Protein AF-A0A952DBP1-F1 (afdb_monomer)

Mean predicted aligned error: 14.82 Å

Sequence (96 aa):
MPKRPSSSTPRVREPVQVYLASDDSALLARLAAASGLSKAEVMRRGMRAFAREQDVESPMLRFIEEGAGAAWPAGVAADHDAVLADAYTGRRGKRR

pLDDT: mean 82.77, std 14.66, range [39.0, 98.44]

Secondary structure (DSSP, 8-state):
-PPPP------PPPP------HHHHHHHHHHHHHHT--HHHHHHHHHHHHHHHH----HHHHHHHHHHTS-PPTTTTTTHHHHHHHHHTTGGG---

Solvent-accessible surface area (backbone atoms only — not comparable to full-atom values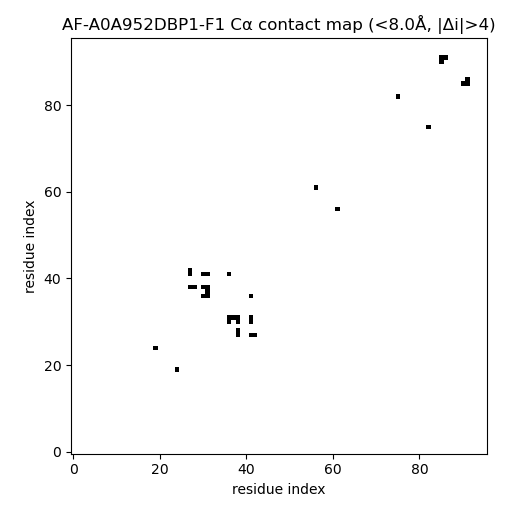): 6279 Å² total; per-residue (Å²): 135,86,81,79,82,83,84,73,75,79,86,77,82,81,89,81,90,80,91,67,57,74,66,57,48,50,50,46,50,51,53,19,64,76,67,75,42,54,58,70,54,51,51,53,50,49,53,54,51,50,50,58,69,68,55,70,68,45,71,65,56,52,50,49,54,59,50,71,76,49,93,72,65,87,61,45,85,84,43,39,68,61,56,48,51,42,57,77,69,54,66,81,83,73,80,133

Radius of gyration: 24.98 Å; Cα contacts (8 Å, |Δi|>4): 18; chains: 1; bounding box: 56×40×53 Å

Foldseek 3Di:
DDDDDDPPDPPDDDDDDDDDDPVVVVVLVVVCVVVVHDSVVVVVVVVVVVVVVVPPCPPVVVVVVVVVPDDDDPCCVVCVVVVVVCVVVPVVPDDD

Structure (mmCIF, N/CA/C/O backbone):
data_AF-A0A952DBP1-F1
#
_entry.id   AF-A0A952DBP1-F1
#
loop_
_atom_site.group_PDB
_atom_site.id
_atom_site.type_symbol
_atom_site.label_atom_id
_atom_site.label_alt_id
_atom_site.label_comp_id
_atom_site.label_asym_id
_atom_site.label_entity_id
_atom_site.label_seq_id
_atom_site.pdbx_PDB_ins_code
_atom_site.Cartn_x
_atom_site.Cartn_y
_atom_site.Cartn_z
_atom_site.occupancy
_atom_site.B_iso_or_equiv
_atom_site.auth_seq_id
_atom_site.auth_comp_id
_atom_site.auth_asym_id
_at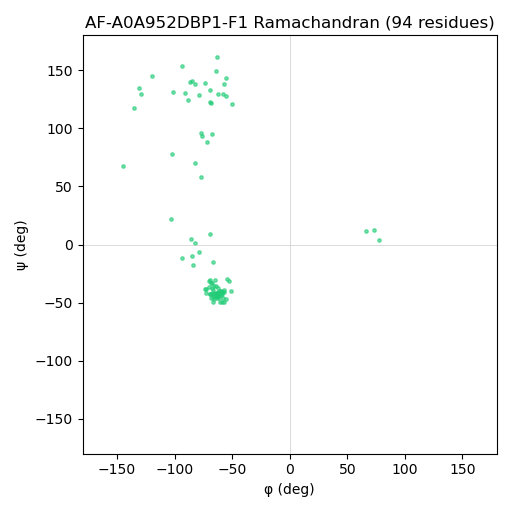om_site.auth_atom_id
_atom_site.pdbx_PDB_model_num
ATOM 1 N N . MET A 1 1 ? 36.700 28.914 6.283 1.00 53.38 1 MET A N 1
ATOM 2 C CA . MET A 1 1 ? 35.964 27.885 5.514 1.00 53.38 1 MET A CA 1
ATOM 3 C C . MET A 1 1 ? 34.475 28.030 5.792 1.00 53.38 1 MET A C 1
ATOM 5 O O . MET A 1 1 ? 34.124 27.991 6.966 1.00 53.38 1 MET A O 1
ATOM 9 N N . PRO A 1 2 ? 33.602 28.249 4.794 1.00 53.97 2 PRO A N 1
ATOM 10 C CA . PRO A 1 2 ? 32.170 28.354 5.051 1.00 53.97 2 PRO A CA 1
ATOM 11 C C . PRO A 1 2 ? 31.557 26.956 5.235 1.00 53.97 2 PRO A C 1
ATOM 13 O O . PRO A 1 2 ? 31.773 26.050 4.431 1.00 53.97 2 PRO A O 1
ATOM 16 N N . LYS A 1 3 ? 30.811 26.781 6.329 1.00 58.50 3 LYS A N 1
ATOM 17 C CA . LYS A 1 3 ? 30.070 25.559 6.673 1.00 58.50 3 LYS A CA 1
ATOM 18 C C . LYS A 1 3 ? 28.910 25.395 5.679 1.00 58.50 3 LYS A C 1
ATOM 20 O O . LYS A 1 3 ? 28.077 26.290 5.569 1.00 58.50 3 LYS A O 1
ATOM 25 N N . ARG A 1 4 ? 28.856 24.274 4.950 1.00 60.72 4 ARG A N 1
ATOM 26 C CA . ARG A 1 4 ? 27.718 23.935 4.073 1.00 60.72 4 ARG A CA 1
ATOM 27 C C . ARG A 1 4 ? 26.448 23.774 4.924 1.00 60.72 4 ARG A C 1
ATOM 29 O O . ARG A 1 4 ? 26.505 23.027 5.903 1.00 60.72 4 ARG A O 1
ATOM 36 N N . PRO A 1 5 ? 25.320 24.419 4.583 1.00 56.69 5 PRO A N 1
ATOM 37 C CA . PRO A 1 5 ? 24.073 24.192 5.299 1.00 56.69 5 PRO A CA 1
ATOM 38 C C . PRO A 1 5 ? 23.565 22.775 5.005 1.00 56.69 5 PRO A C 1
ATOM 40 O O . PRO A 1 5 ? 23.373 22.392 3.852 1.00 56.69 5 PRO A O 1
ATOM 43 N N . SER A 1 6 ? 23.370 21.977 6.054 1.00 62.00 6 SER A N 1
ATOM 44 C CA . SER A 1 6 ? 22.731 20.665 5.969 1.00 62.00 6 SER A CA 1
ATOM 45 C C . SER A 1 6 ? 21.219 20.855 5.822 1.00 62.00 6 SER A C 1
ATOM 47 O O . SER A 1 6 ? 20.509 20.995 6.817 1.00 62.00 6 SER A O 1
ATOM 49 N N . SER A 1 7 ? 20.704 20.881 4.593 1.00 59.44 7 SER A N 1
ATOM 50 C CA . SER A 1 7 ? 19.257 20.915 4.347 1.00 59.44 7 SER A CA 1
ATOM 51 C C . SER A 1 7 ? 18.655 19.508 4.426 1.00 59.44 7 SER A C 1
ATOM 53 O O . SER A 1 7 ? 18.257 18.927 3.419 1.00 59.44 7 SER A O 1
ATOM 55 N N . SER A 1 8 ? 18.586 18.931 5.622 1.00 55.66 8 SER A N 1
ATOM 56 C CA . SER A 1 8 ? 17.646 17.835 5.878 1.00 55.66 8 SER A CA 1
ATOM 57 C C . SER A 1 8 ? 16.455 18.401 6.639 1.00 55.66 8 SER A C 1
ATOM 59 O O . SER A 1 8 ? 16.371 18.292 7.862 1.00 55.66 8 SER A O 1
ATOM 61 N N . THR A 1 9 ? 15.554 19.066 5.921 1.00 62.44 9 THR A N 1
ATOM 62 C CA . THR A 1 9 ? 14.266 19.476 6.484 1.00 62.44 9 THR A CA 1
ATOM 63 C C . THR A 1 9 ? 13.543 18.219 6.985 1.00 62.44 9 THR A C 1
ATOM 65 O O . THR A 1 9 ? 13.467 17.238 6.235 1.00 62.44 9 THR A O 1
ATOM 68 N N . PRO A 1 10 ? 13.040 18.188 8.233 1.00 61.91 10 PRO A N 1
ATOM 69 C CA . PRO A 1 10 ? 12.307 17.036 8.744 1.00 61.91 10 PRO A CA 1
ATOM 70 C C . PRO A 1 10 ? 11.133 16.717 7.814 1.00 61.91 10 PRO A C 1
ATOM 72 O O . PRO A 1 10 ? 10.339 17.601 7.498 1.00 61.91 10 PRO A O 1
ATOM 75 N N . ARG A 1 11 ? 11.007 15.462 7.361 1.00 73.06 11 ARG A N 1
ATOM 76 C CA . ARG A 1 11 ? 9.811 15.013 6.630 1.00 73.06 11 ARG A CA 1
ATOM 77 C C . ARG A 1 11 ? 8.631 15.009 7.597 1.00 73.06 11 ARG A C 1
ATOM 79 O O . ARG A 1 11 ? 8.436 14.044 8.338 1.00 73.06 11 ARG A O 1
ATOM 86 N N . VAL A 1 12 ? 7.874 16.099 7.604 1.00 74.75 12 VAL A N 1
ATOM 87 C CA . VAL A 1 12 ? 6.627 16.208 8.361 1.00 74.75 12 VAL A CA 1
ATOM 88 C C . VAL A 1 12 ? 5.596 15.287 7.711 1.00 74.75 12 VAL A C 1
ATOM 90 O O . VAL A 1 12 ? 5.478 15.230 6.490 1.00 74.75 12 VAL A O 1
ATOM 93 N N . ARG A 1 13 ? 4.895 14.501 8.531 1.00 80.44 13 ARG A N 1
ATOM 94 C CA . ARG A 1 13 ? 3.791 13.653 8.071 1.00 80.44 13 ARG A CA 1
ATOM 95 C C . ARG A 1 13 ? 2.510 14.471 8.133 1.00 80.44 13 ARG A C 1
ATOM 97 O O . ARG A 1 13 ? 2.176 14.978 9.200 1.00 80.44 13 ARG A O 1
ATOM 104 N N . GLU A 1 14 ? 1.809 14.568 7.014 1.00 88.00 14 GLU A N 1
ATOM 105 C CA . GLU A 1 14 ? 0.539 15.287 6.935 1.00 88.00 14 GLU A CA 1
ATOM 106 C C . GLU A 1 14 ? -0.621 14.396 7.418 1.00 88.00 14 GLU A C 1
ATOM 108 O O . GLU A 1 14 ? -0.637 13.193 7.122 1.00 88.00 14 GLU A O 1
ATOM 113 N N . PRO A 1 15 ? -1.569 14.937 8.207 1.00 91.50 15 PRO A N 1
ATOM 114 C CA . PRO A 1 15 ? -2.731 14.185 8.660 1.00 91.50 15 PRO A CA 1
ATOM 115 C C . PRO A 1 15 ? -3.734 13.982 7.516 1.00 91.50 15 PRO A C 1
ATOM 117 O O . PRO A 1 15 ? -4.021 14.902 6.758 1.00 91.50 15 PRO A O 1
ATOM 120 N N . VAL A 1 16 ? -4.312 12.782 7.435 1.00 89.88 16 VAL A N 1
ATO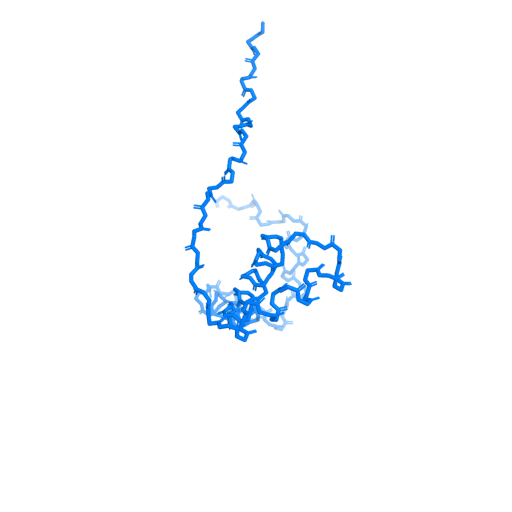M 121 C CA . VAL A 1 16 ? -5.378 12.435 6.481 1.00 89.88 16 VAL A CA 1
ATOM 122 C C . VAL A 1 16 ? -6.531 11.800 7.253 1.00 89.88 16 VAL A C 1
ATOM 124 O O . VAL A 1 16 ? -6.314 10.867 8.028 1.00 89.88 16 VAL A O 1
ATOM 127 N N . GLN A 1 17 ? -7.751 12.298 7.041 1.00 93.56 17 GLN A N 1
ATOM 128 C CA . GLN A 1 17 ? -8.979 11.731 7.601 1.00 93.56 17 GLN A CA 1
ATOM 129 C C . GLN A 1 17 ? -9.700 10.912 6.530 1.00 93.56 17 GLN A C 1
ATOM 131 O O . GLN A 1 17 ? -9.890 11.379 5.411 1.00 93.56 17 GLN A O 1
ATOM 136 N N . VAL A 1 18 ? -10.102 9.691 6.881 1.00 92.62 18 VAL A N 1
ATOM 137 C CA . VAL A 1 18 ? -10.774 8.759 5.969 1.00 92.62 18 VAL A CA 1
ATOM 138 C C . VAL A 1 18 ? -12.017 8.209 6.656 1.00 92.62 18 VAL A C 1
ATOM 140 O O . VAL A 1 18 ? -11.956 7.820 7.824 1.00 92.62 18 VAL A O 1
ATOM 143 N N . TYR A 1 19 ? -13.133 8.179 5.933 1.00 96.06 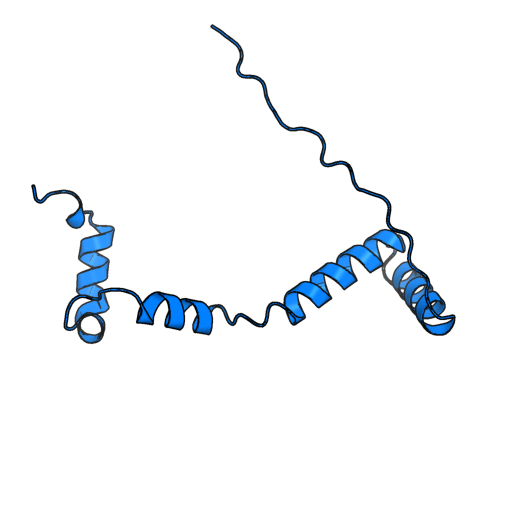19 TYR A N 1
ATOM 144 C CA . TYR A 1 19 ? -14.363 7.532 6.377 1.00 96.06 19 TYR A CA 1
ATOM 145 C C . TYR A 1 19 ? -14.362 6.083 5.899 1.00 96.06 19 TYR A C 1
ATOM 147 O O . TYR A 1 19 ? -14.095 5.820 4.730 1.00 96.06 19 TYR A O 1
ATOM 155 N N . LEU A 1 20 ? -14.637 5.155 6.812 1.00 96.81 20 LEU A N 1
ATOM 156 C CA . LEU A 1 20 ? -14.682 3.721 6.540 1.00 96.81 20 LEU A CA 1
ATOM 157 C C . LEU A 1 20 ? -16.073 3.191 6.861 1.00 96.81 20 LEU A C 1
ATOM 159 O O . LEU A 1 20 ? -16.696 3.635 7.832 1.00 96.81 20 LEU A O 1
ATOM 163 N N . ALA A 1 21 ? -16.524 2.212 6.083 1.00 98.38 21 ALA A N 1
ATOM 164 C CA . ALA A 1 21 ? -17.673 1.408 6.459 1.00 98.38 21 ALA A CA 1
ATOM 165 C C . ALA A 1 21 ? -17.374 0.617 7.752 1.00 98.38 21 ALA A C 1
ATOM 167 O O . ALA A 1 21 ? -16.225 0.488 8.196 1.00 98.38 21 A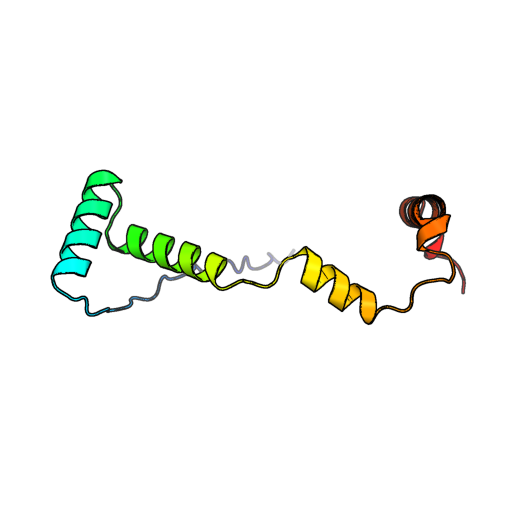LA A O 1
ATOM 168 N N . SER A 1 22 ? -18.423 0.144 8.427 1.00 97.44 22 SER A N 1
ATOM 169 C CA . SER A 1 22 ? -18.285 -0.496 9.742 1.00 97.44 22 SER A CA 1
ATOM 170 C C . SER A 1 22 ? -17.438 -1.772 9.696 1.00 97.44 22 SER A C 1
ATOM 172 O O . SER A 1 22 ? -16.653 -2.027 10.611 1.00 97.44 22 SER A O 1
ATOM 174 N N . ASP A 1 23 ? -17.566 -2.544 8.624 1.00 98.06 23 ASP A N 1
ATOM 175 C CA . ASP A 1 23 ? -16.784 -3.742 8.326 1.00 98.06 23 ASP A CA 1
ATOM 176 C C . ASP A 1 23 ? -15.307 -3.424 8.054 1.00 98.06 23 ASP A C 1
ATOM 178 O O . ASP A 1 23 ? -14.432 -4.053 8.658 1.00 98.06 23 ASP A O 1
ATOM 182 N N . ASP A 1 24 ? -15.012 -2.397 7.257 1.00 97.94 24 ASP A N 1
ATOM 183 C CA . ASP A 1 24 ? -13.640 -1.936 6.999 1.00 97.94 24 ASP A CA 1
ATOM 184 C C . ASP A 1 24 ? -12.951 -1.428 8.272 1.00 97.94 24 ASP A C 1
ATOM 186 O O . ASP A 1 24 ? -11.785 -1.736 8.546 1.00 97.94 24 ASP A O 1
ATOM 190 N N . SER A 1 25 ? -13.680 -0.681 9.104 1.00 97.44 25 SER A N 1
ATOM 191 C CA . SER A 1 25 ? -13.179 -0.219 10.402 1.00 97.44 25 SER A CA 1
ATOM 192 C C . SER A 1 25 ? -12.856 -1.396 11.332 1.00 97.44 25 SER A C 1
ATOM 194 O O . SER A 1 25 ? -11.811 -1.404 11.999 1.00 97.44 25 SER A O 1
ATOM 196 N N . ALA A 1 26 ? -13.712 -2.424 11.343 1.00 98.25 26 ALA A N 1
ATOM 197 C CA . ALA A 1 26 ? -13.486 -3.649 12.103 1.00 98.25 26 ALA A CA 1
ATOM 198 C C . ALA A 1 26 ? -12.293 -4.452 11.556 1.00 98.25 26 ALA A C 1
ATOM 200 O O . ALA A 1 26 ? -11.487 -4.973 12.333 1.00 98.25 26 ALA A O 1
ATOM 201 N N . LEU A 1 27 ? -12.128 -4.524 10.233 1.00 98.06 27 LEU A N 1
ATOM 202 C CA . LEU A 1 27 ? -10.961 -5.129 9.593 1.00 98.06 27 LEU A CA 1
ATOM 203 C C . LEU A 1 27 ? -9.670 -4.405 9.995 1.00 98.06 27 LEU A C 1
ATOM 205 O O . LEU A 1 27 ? -8.730 -5.052 10.461 1.00 98.06 27 LEU A O 1
ATOM 209 N N . LEU A 1 28 ? -9.638 -3.074 9.903 1.00 97.88 28 LEU A N 1
ATOM 210 C CA . LEU A 1 28 ? -8.479 -2.268 10.291 1.00 97.88 28 LEU A CA 1
ATOM 211 C C . LEU A 1 28 ? -8.121 -2.458 11.773 1.00 97.88 28 LEU A C 1
ATOM 213 O O . LEU A 1 28 ? -6.942 -2.553 12.119 1.00 97.88 28 LEU A O 1
ATOM 217 N N . ALA A 1 29 ? -9.124 -2.547 12.651 1.00 98.12 29 ALA A N 1
ATOM 218 C CA . ALA A 1 29 ? -8.913 -2.830 14.068 1.00 98.12 29 ALA A CA 1
ATOM 219 C C . ALA A 1 29 ? -8.298 -4.222 14.298 1.00 98.12 29 ALA A C 1
ATOM 221 O O . ALA A 1 29 ? -7.333 -4.337 15.056 1.00 98.12 29 ALA A O 1
ATOM 222 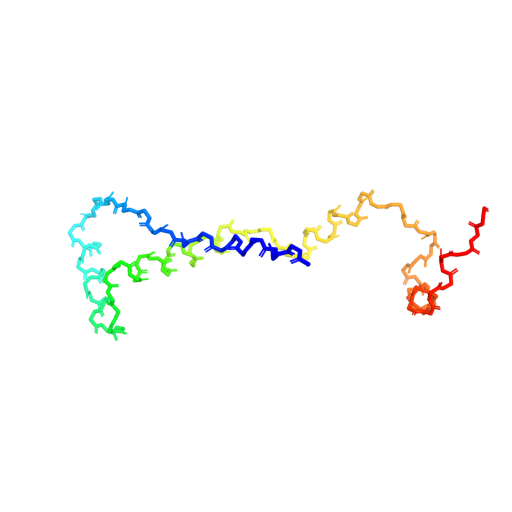N N . ARG A 1 30 ? -8.798 -5.260 13.612 1.00 98.38 30 ARG A N 1
ATOM 223 C CA . ARG A 1 30 ? -8.235 -6.620 13.691 1.00 98.38 30 ARG A CA 1
ATOM 224 C C . ARG A 1 30 ? -6.796 -6.676 13.185 1.00 98.38 30 ARG A C 1
ATOM 226 O O . ARG A 1 30 ? -5.951 -7.271 13.846 1.00 98.38 30 ARG A O 1
ATOM 233 N N . LEU A 1 31 ? -6.498 -6.027 12.059 1.00 98.31 31 LEU A N 1
ATOM 234 C CA . LEU A 1 31 ? -5.142 -5.976 11.501 1.00 98.31 31 LEU A CA 1
ATOM 235 C C . LEU A 1 31 ? -4.165 -5.251 12.432 1.00 98.31 31 LEU A C 1
ATOM 237 O O . LEU A 1 31 ? -3.040 -5.712 12.624 1.00 98.31 31 LEU A O 1
ATOM 241 N N . ALA A 1 32 ? -4.589 -4.142 13.039 1.00 98.44 32 ALA A N 1
ATOM 242 C CA . ALA A 1 32 ? -3.788 -3.427 14.029 1.00 98.44 32 ALA A CA 1
ATOM 243 C C . ALA A 1 32 ? -3.485 -4.312 15.250 1.00 98.44 32 ALA A C 1
ATOM 245 O O . ALA A 1 32 ? -2.329 -4.417 15.656 1.00 98.44 32 ALA A O 1
ATOM 246 N N . ALA A 1 33 ? -4.496 -5.010 15.780 1.00 98.38 33 ALA A N 1
ATOM 247 C CA . ALA A 1 33 ? -4.330 -5.919 16.912 1.00 98.38 33 ALA A CA 1
ATOM 248 C C . ALA A 1 33 ? -3.396 -7.097 16.586 1.00 98.38 33 ALA A C 1
ATOM 250 O O . ALA A 1 33 ? -2.485 -7.385 17.356 1.00 98.38 33 ALA A O 1
ATOM 251 N N . ALA A 1 34 ? -3.577 -7.739 15.429 1.00 98.25 34 ALA A N 1
ATOM 252 C CA . ALA A 1 34 ? -2.778 -8.895 15.024 1.00 98.25 34 ALA A CA 1
ATOM 253 C C . ALA A 1 34 ? -1.311 -8.543 14.721 1.00 98.25 34 ALA A C 1
ATOM 255 O O . ALA A 1 34 ? -0.420 -9.352 14.959 1.00 98.25 34 ALA A O 1
ATOM 256 N N . SER A 1 35 ? -1.051 -7.344 14.191 1.00 97.25 35 SER A N 1
ATOM 257 C CA . SER A 1 35 ? 0.302 -6.908 13.815 1.00 97.25 35 SER A CA 1
ATOM 258 C C . SER A 1 35 ? 1.036 -6.122 14.906 1.00 97.25 35 SER A C 1
ATOM 260 O O . SER A 1 35 ? 2.226 -5.850 14.755 1.00 97.25 35 SER A O 1
ATOM 262 N N . GLY A 1 36 ? 0.341 -5.703 15.969 1.00 98.06 36 GLY A N 1
ATOM 263 C CA . GLY A 1 36 ? 0.875 -4.781 16.978 1.00 98.06 36 GLY A CA 1
ATOM 264 C C . GLY A 1 36 ? 1.147 -3.366 16.445 1.00 98.06 36 GLY A C 1
ATOM 265 O O . GLY A 1 36 ? 1.817 -2.571 17.104 1.00 98.06 36 GLY A O 1
ATOM 266 N N . LEU A 1 37 ? 0.665 -3.035 15.244 1.00 97.69 37 LEU A N 1
ATOM 267 C CA . LEU A 1 37 ? 0.880 -1.738 14.608 1.00 97.69 37 LEU A CA 1
ATOM 268 C C . LEU A 1 37 ? -0.270 -0.775 14.905 1.00 97.69 37 LEU A C 1
ATOM 270 O O . LEU A 1 37 ? -1.422 -1.164 15.074 1.00 97.69 37 LEU A O 1
ATOM 274 N N . SER A 1 38 ? 0.023 0.527 14.869 1.00 97.19 38 SER A N 1
ATOM 275 C CA . SER A 1 38 ? -1.039 1.538 14.871 1.00 97.19 38 SER A CA 1
ATOM 276 C C . SER A 1 38 ? -1.896 1.437 13.604 1.00 97.19 38 SER A C 1
ATOM 278 O O . SER A 1 38 ? -1.382 1.147 12.522 1.00 97.19 38 SER A O 1
ATOM 280 N N . LYS A 1 39 ? -3.188 1.786 13.702 1.00 95.94 39 LYS A N 1
ATOM 281 C CA . LYS A 1 39 ? -4.100 1.871 12.543 1.00 95.94 39 LYS A CA 1
ATOM 282 C C . LYS A 1 39 ? -3.516 2.715 11.401 1.00 95.94 39 LYS A C 1
ATOM 284 O O . LYS A 1 39 ? -3.595 2.333 10.240 1.00 95.94 39 LYS A O 1
ATOM 289 N N . ALA A 1 40 ? -2.859 3.827 11.737 1.00 95.31 40 ALA A N 1
ATOM 290 C CA . ALA A 1 40 ? -2.203 4.690 10.758 1.00 95.31 40 ALA A CA 1
ATOM 291 C C . ALA A 1 40 ? -1.040 3.992 10.030 1.00 95.31 40 ALA A C 1
ATOM 293 O O . ALA A 1 40 ? -0.819 4.239 8.848 1.00 95.31 40 ALA A O 1
ATOM 294 N N . GLU A 1 41 ? -0.281 3.128 10.709 1.00 96.12 41 GLU A N 1
ATOM 295 C CA . GLU A 1 41 ? 0.790 2.356 10.072 1.00 96.12 41 GLU A CA 1
ATOM 296 C C . GLU A 1 41 ? 0.241 1.237 9.185 1.00 96.12 41 GLU A C 1
ATOM 298 O O . GLU A 1 41 ? 0.757 1.043 8.085 1.00 96.12 41 GLU A O 1
ATOM 303 N N . VAL A 1 42 ?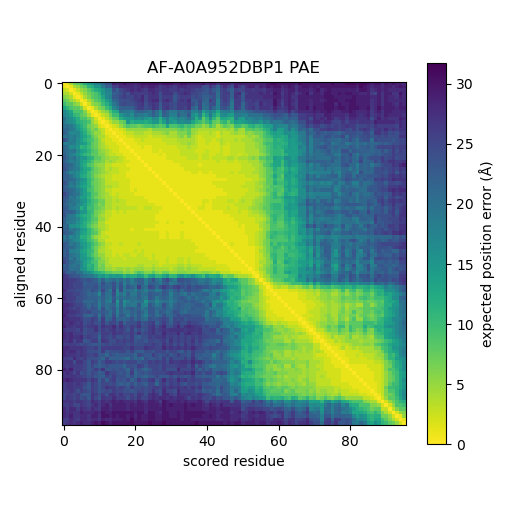 -0.834 0.567 9.606 1.00 97.19 42 VAL A N 1
ATOM 304 C CA . VAL A 1 42 ? -1.541 -0.410 8.763 1.00 97.19 42 VAL A CA 1
ATOM 305 C C . VAL A 1 42 ? -2.033 0.258 7.477 1.00 97.19 42 VAL A C 1
ATOM 307 O O . VAL A 1 42 ? -1.705 -0.213 6.391 1.00 97.19 42 VAL A O 1
ATOM 310 N N . MET A 1 43 ? -2.707 1.410 7.580 1.00 95.50 43 MET A N 1
ATOM 311 C CA . MET A 1 43 ? -3.165 2.181 6.415 1.00 95.50 43 MET A CA 1
ATOM 312 C C . MET A 1 43 ? -2.008 2.619 5.510 1.00 95.50 43 MET A C 1
ATOM 314 O O . MET A 1 43 ? -2.090 2.476 4.293 1.00 95.50 43 MET A O 1
ATOM 318 N N . ARG A 1 44 ? -0.890 3.099 6.077 1.00 93.31 44 ARG A N 1
ATOM 319 C CA . ARG A 1 44 ? 0.297 3.470 5.284 1.00 93.31 44 ARG A CA 1
ATOM 320 C C . ARG A 1 44 ? 0.865 2.291 4.502 1.00 93.31 44 ARG A C 1
ATOM 322 O O . ARG A 1 44 ? 1.266 2.464 3.351 1.00 93.31 44 ARG A O 1
ATOM 329 N N . ARG A 1 45 ? 0.949 1.114 5.122 1.00 95.81 45 ARG A N 1
ATOM 330 C CA . ARG A 1 45 ? 1.452 -0.096 4.460 1.00 95.81 45 ARG A CA 1
ATOM 331 C C . ARG A 1 45 ? 0.483 -0.588 3.396 1.00 95.81 45 ARG A C 1
ATOM 333 O O . ARG A 1 45 ? 0.943 -0.883 2.299 1.00 95.81 45 ARG A O 1
ATOM 340 N N . GLY A 1 46 ? -0.817 -0.589 3.693 1.00 94.75 46 GLY A N 1
ATOM 341 C CA . GLY A 1 46 ? -1.873 -0.916 2.735 1.00 94.75 46 GLY A CA 1
ATOM 342 C C . GLY A 1 46 ? -1.817 -0.017 1.503 1.00 94.75 46 GLY A C 1
ATOM 343 O O . GLY A 1 46 ? -1.717 -0.521 0.395 1.00 94.75 46 GLY A O 1
ATOM 344 N N . MET A 1 47 ? -1.730 1.304 1.689 1.00 94.12 47 MET A N 1
ATOM 345 C CA . MET A 1 47 ? -1.606 2.265 0.586 1.00 94.12 47 MET A CA 1
ATOM 346 C C . MET A 1 47 ? -0.359 2.015 -0.277 1.00 94.12 47 MET A C 1
ATOM 348 O O . MET A 1 47 ? -0.429 2.090 -1.497 1.00 94.12 47 MET A O 1
ATOM 352 N N . ARG A 1 48 ? 0.790 1.692 0.335 1.00 93.62 48 ARG A N 1
ATOM 353 C CA . ARG A 1 48 ? 2.018 1.362 -0.412 1.00 93.62 48 ARG A CA 1
ATOM 354 C C . ARG A 1 48 ? 1.932 0.022 -1.135 1.00 93.62 48 ARG A C 1
ATOM 356 O O . ARG A 1 48 ? 2.534 -0.114 -2.190 1.00 93.62 48 ARG A O 1
ATOM 363 N N . ALA A 1 49 ? 1.276 -0.974 -0.545 1.00 92.31 49 ALA A N 1
ATOM 364 C CA . ALA A 1 49 ? 1.056 -2.266 -1.187 1.00 92.31 49 ALA A CA 1
ATOM 365 C C . ALA A 1 49 ? 0.128 -2.101 -2.393 1.00 92.31 49 ALA A C 1
ATOM 367 O O . ALA A 1 49 ? 0.523 -2.451 -3.497 1.00 92.31 49 ALA A O 1
ATOM 368 N N . PHE A 1 50 ? -1.004 -1.422 -2.198 1.00 90.50 50 PHE A N 1
ATOM 369 C CA . PHE A 1 50 ? -1.933 -1.069 -3.263 1.00 90.50 50 PHE A CA 1
ATOM 370 C C . PHE A 1 50 ? -1.238 -0.296 -4.388 1.00 90.50 50 PHE A C 1
ATOM 372 O O . PHE A 1 50 ? -1.360 -0.667 -5.545 1.00 90.50 50 PHE A O 1
ATOM 379 N N . ALA A 1 51 ? -0.427 0.719 -4.064 1.00 87.38 51 ALA A N 1
ATOM 380 C CA . ALA A 1 51 ? 0.332 1.454 -5.074 1.00 87.38 51 ALA A CA 1
ATOM 381 C C . ALA A 1 51 ? 1.247 0.541 -5.905 1.00 87.38 51 ALA A C 1
ATOM 383 O O . ALA A 1 51 ? 1.295 0.703 -7.112 1.00 87.38 51 ALA A O 1
ATOM 384 N N . ARG A 1 52 ? 1.925 -0.443 -5.294 1.00 85.62 52 ARG A N 1
ATOM 385 C CA . ARG A 1 52 ? 2.751 -1.416 -6.036 1.00 85.62 52 ARG A CA 1
ATOM 386 C C . ARG A 1 52 ? 1.929 -2.350 -6.917 1.00 85.62 52 ARG A C 1
ATOM 388 O O . ARG A 1 52 ? 2.418 -2.768 -7.952 1.00 85.62 52 ARG A O 1
ATOM 395 N N . GLU A 1 53 ? 0.716 -2.695 -6.499 1.00 85.50 53 GLU A N 1
ATOM 396 C CA . GLU A 1 53 ? -0.208 -3.486 -7.318 1.00 85.50 53 GLU A CA 1
ATOM 397 C C . GLU A 1 53 ? -0.726 -2.682 -8.516 1.00 85.50 53 GLU A C 1
ATOM 399 O O . GLU A 1 53 ? -0.984 -3.259 -9.566 1.00 85.50 53 GLU A O 1
ATOM 404 N N . GLN A 1 54 ? -0.859 -1.359 -8.365 1.00 81.12 54 GLN A N 1
ATOM 405 C CA . GLN A 1 54 ? -1.237 -0.443 -9.446 1.00 81.12 54 GLN A CA 1
ATOM 406 C C . GLN A 1 54 ? -0.054 -0.003 -10.316 1.00 81.12 54 GLN A C 1
ATOM 408 O O . GLN A 1 54 ? -0.265 0.469 -11.430 1.00 81.12 54 GLN A O 1
ATOM 413 N N . ASP A 1 55 ? 1.180 -0.161 -9.838 1.00 70.44 55 ASP A N 1
ATOM 414 C CA . ASP A 1 55 ? 2.410 0.071 -10.599 1.00 70.44 55 ASP A CA 1
ATOM 415 C C . ASP A 1 55 ? 2.644 -1.121 -11.548 1.00 70.44 55 ASP A C 1
ATOM 417 O O . ASP A 1 55 ? 3.640 -1.839 -11.481 1.00 70.44 55 ASP A O 1
ATOM 421 N N . VAL A 1 56 ? 1.656 -1.360 -12.424 1.00 59.47 56 VAL A N 1
ATOM 422 C CA . VAL A 1 56 ? 1.608 -2.416 -13.455 1.00 59.47 56 VAL A CA 1
ATOM 423 C C . VAL A 1 56 ? 2.615 -2.146 -14.580 1.00 59.47 56 VAL A C 1
ATOM 425 O O . VAL A 1 56 ? 2.625 -2.834 -15.601 1.00 59.47 56 VAL A O 1
ATOM 428 N N . GLU A 1 57 ? 3.497 -1.161 -14.429 1.00 64.50 57 GLU A N 1
ATOM 429 C CA . GLU A 1 57 ? 4.622 -1.008 -15.332 1.00 64.50 57 GLU A CA 1
ATOM 430 C C . GLU A 1 57 ? 5.613 -2.141 -15.039 1.00 64.50 57 GLU A C 1
ATOM 432 O O . GLU A 1 57 ? 6.499 -2.048 -14.188 1.00 64.50 57 GLU A O 1
ATOM 437 N N . SER A 1 58 ? 5.414 -3.280 -15.712 1.00 74.44 58 SER A N 1
ATOM 438 C CA . SER A 1 58 ? 6.363 -4.387 -15.675 1.00 74.44 58 SER A CA 1
ATOM 439 C C . SER A 1 58 ? 7.745 -3.810 -15.975 1.00 74.44 58 SER A C 1
ATOM 441 O O . SER A 1 58 ? 7.933 -3.250 -17.058 1.00 74.44 58 SER A O 1
ATOM 443 N N . PRO A 1 59 ? 8.731 -3.958 -15.071 1.00 75.94 59 PRO A N 1
ATOM 444 C CA . PRO A 1 59 ? 10.067 -3.417 -15.299 1.00 75.94 59 PRO A CA 1
ATOM 445 C C . PRO A 1 59 ? 10.667 -3.892 -16.626 1.00 75.94 59 PRO A C 1
ATOM 447 O O . PRO A 1 59 ? 11.440 -3.172 -17.251 1.00 75.94 59 PRO A O 1
ATOM 450 N N . MET A 1 60 ? 10.272 -5.091 -17.071 1.00 79.06 60 MET A N 1
ATOM 451 C CA . MET A 1 60 ? 10.643 -5.636 -18.370 1.00 79.06 60 MET A CA 1
ATOM 452 C C . MET A 1 60 ? 9.923 -4.935 -19.530 1.00 79.06 60 MET A C 1
ATOM 454 O O . MET A 1 60 ? 10.561 -4.651 -20.536 1.00 79.06 60 MET A O 1
ATOM 458 N N . LEU A 1 61 ? 8.625 -4.632 -19.406 1.00 79.44 61 LEU A N 1
ATOM 459 C CA . LEU A 1 61 ? 7.895 -3.882 -20.438 1.00 79.44 61 LEU A CA 1
ATOM 460 C C . LEU A 1 61 ? 8.441 -2.462 -20.574 1.00 79.44 61 LEU A C 1
ATOM 462 O O . LEU A 1 61 ? 8.731 -2.047 -21.691 1.00 79.44 61 LEU A O 1
ATOM 466 N N . ARG A 1 62 ? 8.698 -1.776 -19.455 1.00 82.31 62 ARG A N 1
ATOM 467 C CA . ARG A 1 62 ? 9.350 -0.462 -19.474 1.00 82.31 62 ARG A CA 1
ATOM 468 C C . ARG A 1 62 ? 10.714 -0.514 -20.159 1.00 82.31 62 ARG A C 1
ATOM 470 O O . ARG A 1 62 ? 11.004 0.307 -21.017 1.00 82.31 62 ARG A O 1
ATOM 477 N N . PHE A 1 63 ? 11.542 -1.506 -19.822 1.00 83.25 63 PHE A N 1
ATOM 478 C CA . PHE A 1 63 ? 12.843 -1.698 -20.468 1.00 83.25 63 PHE A CA 1
ATOM 479 C C . PHE A 1 63 ? 12.718 -1.949 -21.980 1.00 83.25 63 PHE A C 1
ATOM 481 O O . PHE A 1 63 ? 13.508 -1.417 -22.758 1.00 83.25 63 PHE A O 1
ATOM 488 N N . ILE A 1 64 ? 11.726 -2.738 -22.411 1.00 83.12 64 ILE A N 1
ATOM 489 C CA . ILE A 1 64 ? 11.452 -2.983 -23.834 1.00 83.12 64 ILE A CA 1
ATOM 490 C C . ILE A 1 64 ? 11.009 -1.693 -24.532 1.00 83.12 64 ILE A C 1
ATOM 492 O O . ILE A 1 64 ? 11.484 -1.424 -25.631 1.00 83.12 64 ILE A O 1
ATOM 496 N N . GLU A 1 65 ? 10.143 -0.889 -23.917 1.00 84.25 65 GLU A N 1
ATOM 497 C CA . GLU A 1 65 ? 9.683 0.390 -24.473 1.00 84.25 65 GLU A CA 1
ATOM 498 C C . GLU A 1 65 ? 10.819 1.416 -24.579 1.00 84.25 65 GLU A C 1
ATOM 500 O O . GLU A 1 65 ? 11.028 2.005 -25.642 1.00 84.25 65 GLU A O 1
ATOM 505 N N . GLU A 1 66 ? 11.614 1.572 -23.517 1.00 84.25 66 GLU A N 1
ATOM 506 C CA . GLU A 1 66 ? 12.826 2.399 -23.518 1.00 84.25 66 GLU A CA 1
ATOM 507 C C . GLU A 1 66 ? 13.820 1.920 -24.589 1.00 84.25 66 GLU A C 1
ATOM 509 O O . GLU A 1 66 ? 14.412 2.723 -25.316 1.00 84.25 66 GLU A O 1
ATOM 514 N N . GLY A 1 67 ? 13.972 0.600 -24.727 1.00 82.75 67 GLY A N 1
ATOM 515 C CA . GLY A 1 67 ? 14.812 -0.026 -25.739 1.00 82.75 67 GLY A CA 1
ATOM 516 C C . GLY A 1 67 ? 14.286 0.161 -27.162 1.00 82.75 67 GLY A C 1
ATOM 517 O O . GLY A 1 67 ? 15.083 0.385 -28.069 1.00 82.75 67 GLY A O 1
ATOM 518 N N . ALA A 1 68 ? 12.974 0.130 -27.381 1.00 81.50 68 ALA A N 1
ATOM 519 C CA . ALA A 1 68 ? 12.372 0.299 -28.703 1.00 81.50 68 ALA A CA 1
ATOM 520 C C . ALA A 1 68 ? 12.625 1.701 -29.286 1.00 81.50 68 ALA A C 1
ATOM 522 O O . ALA A 1 68 ? 12.748 1.848 -30.501 1.00 81.50 68 ALA A O 1
ATOM 523 N N . GLY A 1 69 ? 12.739 2.721 -28.428 1.00 75.19 69 GLY A N 1
ATOM 524 C CA . GLY A 1 69 ? 13.071 4.092 -28.826 1.00 75.19 69 GLY A CA 1
ATOM 525 C C . GLY A 1 69 ? 14.571 4.380 -28.971 1.00 75.19 69 GLY A C 1
ATOM 526 O O . GLY A 1 69 ? 14.944 5.447 -29.465 1.00 75.19 69 GLY A O 1
ATOM 527 N N . ALA A 1 70 ? 15.447 3.467 -28.544 1.00 80.56 70 ALA A N 1
ATOM 528 C CA . ALA A 1 70 ? 16.889 3.681 -28.559 1.00 80.56 70 ALA A CA 1
ATOM 529 C C . ALA A 1 70 ? 17.523 3.291 -29.907 1.00 80.56 70 ALA A C 1
ATOM 531 O O . ALA A 1 70 ? 17.205 2.272 -30.517 1.00 80.56 70 ALA A O 1
ATOM 532 N N . ALA A 1 71 ? 18.483 4.098 -30.367 1.00 81.94 71 ALA A N 1
ATOM 533 C CA . ALA A 1 71 ? 19.291 3.774 -31.539 1.00 81.94 71 ALA A CA 1
ATOM 534 C C . ALA A 1 71 ? 20.366 2.741 -31.164 1.00 81.94 71 ALA A C 1
ATOM 536 O O . ALA A 1 71 ? 21.436 3.086 -30.653 1.00 81.94 71 ALA A O 1
ATOM 537 N N . TRP A 1 72 ? 20.076 1.466 -31.416 1.00 82.12 72 TRP A N 1
ATOM 538 C CA . TRP A 1 72 ? 21.015 0.375 -31.174 1.00 82.12 72 TRP A CA 1
ATOM 539 C C . TRP A 1 72 ? 21.979 0.185 -32.350 1.00 82.12 72 TRP A C 1
ATOM 541 O O . TRP A 1 72 ? 21.561 0.267 -33.508 1.00 82.12 72 TRP A O 1
ATOM 551 N N . PRO A 1 73 ? 23.268 -0.106 -32.090 1.00 82.06 73 PRO A N 1
ATOM 552 C CA . PRO A 1 73 ? 24.179 -0.561 -33.133 1.00 82.06 73 PRO A CA 1
ATOM 553 C C . PRO A 1 73 ? 23.623 -1.799 -33.850 1.00 82.06 73 PRO A C 1
ATOM 555 O O . PRO A 1 73 ? 23.024 -2.677 -33.226 1.00 82.06 73 PRO A O 1
ATOM 558 N N . ALA A 1 74 ? 23.837 -1.894 -35.162 1.00 83.88 74 ALA A N 1
ATOM 559 C CA . ALA A 1 74 ? 23.466 -3.089 -35.914 1.00 83.88 74 ALA A CA 1
ATOM 560 C C . ALA A 1 74 ? 24.164 -4.327 -35.324 1.00 83.88 74 ALA A C 1
ATOM 562 O O . ALA A 1 74 ? 25.336 -4.261 -34.965 1.00 83.88 74 ALA A O 1
ATOM 563 N N . GLY A 1 75 ? 23.436 -5.440 -35.208 1.00 85.44 75 GLY A N 1
ATOM 564 C CA . GLY A 1 75 ? 23.985 -6.691 -34.675 1.00 85.44 75 GLY A CA 1
ATOM 565 C C . GLY A 1 75 ? 24.133 -6.749 -33.150 1.00 85.44 75 GLY A C 1
ATOM 566 O O . GLY A 1 75 ? 24.581 -7.776 -32.652 1.00 85.44 75 GLY A O 1
ATOM 567 N N . VAL A 1 76 ? 23.697 -5.726 -32.392 1.00 88.31 76 VAL A N 1
ATOM 568 C CA . VAL A 1 76 ? 23.899 -5.666 -30.926 1.00 88.31 76 VAL A CA 1
ATOM 569 C C . VAL A 1 76 ? 23.420 -6.916 -30.181 1.00 88.31 76 VAL A C 1
ATOM 571 O O . VAL A 1 76 ? 24.003 -7.269 -29.168 1.00 88.31 76 VAL A O 1
ATOM 574 N N . ALA A 1 77 ? 22.380 -7.599 -30.670 1.00 87.12 77 ALA A N 1
ATOM 575 C CA . ALA A 1 77 ? 21.878 -8.822 -30.051 1.00 87.12 77 ALA A CA 1
ATOM 576 C C . ALA A 1 77 ? 22.864 -9.996 -30.193 1.00 87.12 77 ALA A C 1
ATOM 578 O O . ALA A 1 77 ? 23.093 -10.732 -29.233 1.00 87.12 77 ALA A O 1
ATOM 579 N N . ALA A 1 78 ? 23.462 -10.154 -31.378 1.00 91.88 78 ALA A N 1
ATOM 580 C CA . ALA A 1 78 ? 24.444 -11.199 -31.650 1.00 91.88 78 ALA A CA 1
ATOM 581 C C . ALA A 1 78 ? 25.783 -10.901 -30.960 1.00 91.88 78 ALA A C 1
ATOM 583 O O . ALA A 1 78 ? 26.392 -11.804 -30.395 1.00 91.88 78 ALA A O 1
ATOM 584 N N . ASP A 1 79 ? 26.184 -9.628 -30.931 1.00 91.62 79 ASP A N 1
ATOM 585 C CA . ASP A 1 79 ? 27.491 -9.184 -30.434 1.00 91.62 79 ASP A CA 1
ATOM 586 C C . ASP A 1 79 ? 27.428 -8.551 -29.029 1.00 91.62 79 ASP A C 1
ATOM 588 O O . ASP A 1 79 ? 28.308 -7.771 -28.651 1.00 91.62 79 ASP A O 1
ATOM 592 N N . HIS A 1 80 ? 26.384 -8.848 -28.242 1.00 88.88 80 HIS A N 1
ATOM 593 C CA . HIS A 1 80 ? 26.117 -8.156 -26.973 1.00 88.88 80 HIS A CA 1
ATOM 594 C C . HIS A 1 80 ? 27.291 -8.243 -25.990 1.00 88.88 80 HIS A C 1
ATOM 596 O O . HIS A 1 80 ? 27.624 -7.244 -25.356 1.00 88.88 80 HIS A O 1
ATOM 602 N N . ASP A 1 81 ? 27.969 -9.391 -25.916 1.00 88.94 81 ASP A N 1
ATOM 603 C CA . ASP A 1 81 ? 29.136 -9.586 -25.051 1.00 88.94 81 ASP A CA 1
ATOM 604 C C . ASP A 1 81 ? 30.303 -8.666 -25.430 1.00 88.94 81 ASP A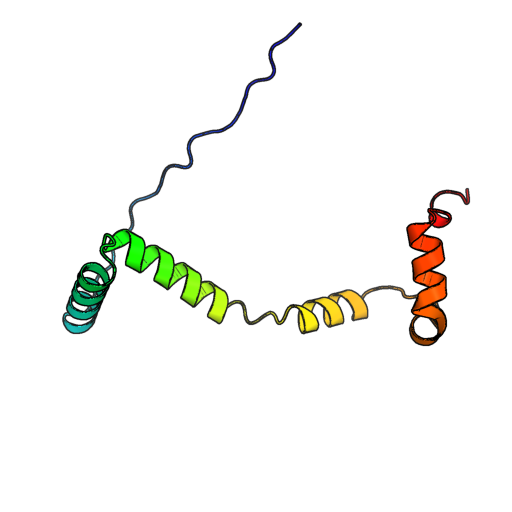 C 1
ATOM 606 O O . ASP A 1 81 ? 30.906 -8.030 -24.563 1.00 88.94 81 ASP A O 1
ATOM 610 N N . ALA A 1 82 ? 30.601 -8.540 -26.727 1.00 87.50 82 ALA A N 1
ATOM 611 C CA . ALA A 1 82 ? 31.664 -7.662 -27.215 1.00 87.50 82 ALA A CA 1
ATOM 612 C C . ALA A 1 82 ? 31.322 -6.184 -26.966 1.00 87.50 82 ALA A C 1
ATOM 614 O O . ALA A 1 82 ? 32.166 -5.410 -26.507 1.00 87.50 82 ALA A O 1
ATOM 615 N N . VAL A 1 83 ? 30.061 -5.806 -27.195 1.00 84.19 83 VAL A N 1
ATOM 616 C CA . VAL A 1 83 ? 29.554 -4.450 -26.940 1.00 84.19 83 VAL A CA 1
ATOM 617 C C . VAL A 1 83 ? 29.630 -4.097 -25.451 1.00 84.19 83 VAL A C 1
ATOM 619 O O . VAL A 1 83 ? 30.050 -2.988 -25.101 1.00 84.19 83 VAL A O 1
ATOM 622 N N . LEU A 1 84 ? 29.266 -5.028 -24.565 1.00 85.19 84 LEU A N 1
ATOM 623 C CA . LEU A 1 84 ? 29.365 -4.841 -23.118 1.00 85.19 84 LEU A CA 1
ATOM 624 C C . LEU A 1 84 ? 30.824 -4.765 -22.661 1.00 85.19 84 LEU A C 1
ATOM 626 O O . LEU A 1 84 ? 31.166 -3.881 -21.874 1.00 85.19 84 LEU A O 1
ATOM 630 N N . ALA A 1 85 ? 31.702 -5.625 -23.181 1.00 88.38 85 ALA A N 1
ATOM 631 C CA . ALA A 1 85 ? 33.129 -5.595 -22.867 1.00 88.38 85 ALA A CA 1
ATOM 632 C C . ALA A 1 85 ? 33.771 -4.241 -23.228 1.00 88.38 85 ALA A C 1
ATOM 634 O O . ALA A 1 85 ? 34.512 -3.666 -22.423 1.00 88.38 85 ALA A O 1
ATOM 635 N N . ASP A 1 86 ? 33.439 -3.673 -24.390 1.00 84.50 86 ASP A N 1
ATOM 636 C CA . ASP A 1 86 ? 33.908 -2.342 -24.800 1.00 84.50 86 ASP A CA 1
ATOM 637 C C . ASP A 1 86 ? 33.358 -1.212 -23.908 1.00 84.50 86 ASP A C 1
ATOM 639 O O . ASP A 1 86 ? 34.065 -0.235 -23.622 1.00 84.50 86 ASP A O 1
ATOM 643 N N . ALA A 1 87 ? 32.113 -1.337 -23.435 1.00 81.62 87 ALA A N 1
ATOM 644 C CA . ALA A 1 87 ? 31.501 -0.379 -22.516 1.00 81.62 87 ALA A CA 1
ATOM 645 C C . ALA A 1 87 ? 32.159 -0.412 -21.124 1.00 81.62 87 ALA A C 1
ATOM 647 O O . ALA A 1 87 ? 32.517 0.643 -20.593 1.00 81.62 87 ALA A O 1
ATOM 648 N N . TYR A 1 88 ? 32.385 -1.603 -20.559 1.00 81.56 88 TYR A N 1
ATOM 649 C CA . TYR A 1 88 ? 33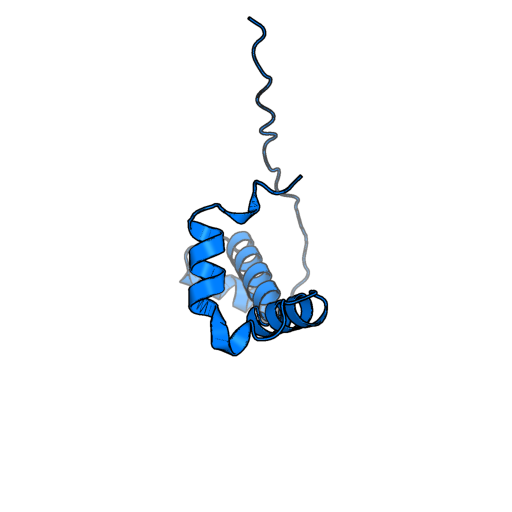.015 -1.774 -19.243 1.00 81.56 88 TYR A CA 1
ATOM 650 C C . TYR A 1 88 ? 34.495 -1.390 -19.229 1.00 81.56 88 TYR A C 1
ATOM 652 O O . TYR A 1 88 ? 34.998 -0.898 -18.220 1.00 81.56 88 TYR A O 1
ATOM 660 N N . THR A 1 89 ? 35.195 -1.563 -20.350 1.00 83.62 89 THR A N 1
ATOM 661 C CA . THR A 1 89 ? 36.608 -1.173 -20.485 1.00 83.62 89 THR A CA 1
ATOM 662 C C . THR A 1 89 ? 36.802 0.315 -20.812 1.00 83.62 89 THR A C 1
ATOM 664 O O . THR A 1 89 ? 37.937 0.777 -20.938 1.00 83.62 89 THR A O 1
ATOM 667 N N . GLY A 1 90 ? 35.717 1.099 -20.917 1.00 64.50 90 GLY A N 1
ATOM 668 C CA . GLY A 1 90 ? 35.760 2.562 -21.027 1.00 64.50 90 GLY A CA 1
ATOM 669 C C . GLY A 1 90 ? 36.229 3.106 -22.383 1.00 64.50 90 GLY A C 1
ATOM 670 O O . GLY A 1 90 ? 36.491 4.306 -22.507 1.00 64.50 90 GLY A O 1
ATOM 671 N N . ARG A 1 91 ? 36.314 2.275 -23.432 1.00 59.78 91 ARG A N 1
ATOM 672 C CA . ARG A 1 91 ? 36.809 2.707 -24.758 1.00 59.78 91 ARG A CA 1
ATOM 673 C C . ARG A 1 91 ? 35.912 3.720 -25.470 1.00 59.78 91 ARG A C 1
ATOM 675 O O . ARG A 1 91 ? 36.364 4.391 -26.397 1.00 59.78 91 ARG A O 1
ATOM 682 N N . ARG A 1 92 ? 34.668 3.892 -25.020 1.00 57.47 92 ARG A N 1
ATOM 683 C CA . ARG A 1 92 ? 33.688 4.794 -25.643 1.00 57.47 92 ARG A CA 1
ATOM 684 C C . ARG A 1 92 ? 33.876 6.282 -25.288 1.00 57.47 92 ARG A C 1
ATOM 686 O O . ARG A 1 92 ? 33.234 7.129 -25.896 1.00 57.47 92 ARG A O 1
ATOM 693 N N . GLY A 1 93 ? 34.788 6.623 -24.370 1.00 54.38 93 GLY A N 1
ATOM 694 C CA . GLY A 1 93 ? 35.072 8.010 -23.964 1.00 54.38 93 GLY A CA 1
ATOM 695 C C . GLY A 1 93 ? 36.094 8.777 -24.817 1.00 54.38 93 GLY A C 1
ATOM 696 O O . GLY A 1 93 ? 36.470 9.886 -24.442 1.00 54.38 93 GLY A O 1
ATOM 697 N N . LYS A 1 94 ? 36.611 8.216 -25.922 1.00 52.19 94 LYS A N 1
ATOM 698 C CA . LYS A 1 94 ? 37.728 8.846 -26.649 1.00 52.19 94 LYS A CA 1
ATOM 699 C C . LYS A 1 94 ? 37.673 8.666 -28.166 1.00 52.19 94 LYS A C 1
ATOM 701 O O . LYS A 1 94 ? 38.560 8.044 -28.741 1.00 52.19 94 LYS A O 1
ATOM 706 N N . ARG A 1 95 ? 36.693 9.272 -28.838 1.00 50.31 95 ARG A N 1
ATOM 707 C CA . ARG A 1 95 ? 36.864 9.717 -30.235 1.00 50.31 95 ARG A CA 1
ATOM 708 C C . ARG A 1 95 ? 36.285 11.130 -30.364 1.00 50.31 95 ARG A C 1
ATOM 710 O O . ARG A 1 95 ? 35.129 11.344 -30.020 1.00 50.31 95 ARG A O 1
ATOM 717 N N . ARG A 1 96 ? 37.185 12.058 -30.709 1.00 39.00 96 ARG A N 1
ATOM 718 C CA . ARG A 1 96 ? 36.959 13.484 -30.996 1.00 39.00 96 ARG A CA 1
ATOM 719 C C . ARG A 1 96 ? 36.077 13.657 -32.222 1.00 39.00 96 ARG A C 1
ATOM 721 O O . ARG A 1 96 ? 36.138 12.751 -33.083 1.00 39.00 96 ARG A O 1
#